Protein AF-B7QG03-F1 (afdb_monomer_lite)

Organism: Ixodes scapularis (NCBI:txid6945)

Sequence (178 aa):
MLSASAVAGPIGRRLVLCTLKNKIHSSLADDVCDIIFFNNFYASGNVTFVNNSLDVFQWFLDYAGSHNGSTEYGIGIEHGKELDAYNDLNTAVGEAALREFWSVKLRHYGLLNFPVHDALMPTEETATNYDRLLKRLRSLQEVNRAGAVDEHGYLILGIGLYAPRTGKVHDYLKDLLQ

Radius of gyration: 15.64 Å; chains: 1; bounding box: 42×36×41 Å

Foldseek 3Di:
DKDWDWDDDDPDDTFIEIEDEPDDDPDDPAPVGQEYEDACEPPPPDHALQRQPRPSSVNVLVRLQPDDGNYAYEYEHEQPCLQVNLVLLPDPSSLVSQLSCVNSRHQEYEHEPQDADPVVHDDPVSLVSLLSSQVSSVVSSVVSCVVPVVRDYYYHHYPYNDHHDDDDVNVVVVVSVD

Structure (mmCIF, N/CA/C/O backbone):
data_AF-B7QG03-F1
#
_entry.id   AF-B7QG03-F1
#
loop_
_atom_site.group_PDB
_atom_site.id
_atom_site.type_symbol
_atom_site.label_atom_id
_atom_site.label_alt_id
_atom_site.label_comp_id
_atom_site.label_asym_id
_atom_site.label_entity_id
_atom_site.label_seq_id
_atom_site.pdbx_PDB_ins_code
_atom_site.Cartn_x
_atom_site.Cartn_y
_atom_site.Cartn_z
_atom_site.occupancy
_atom_site.B_iso_or_equiv
_atom_site.auth_seq_id
_atom_site.auth_comp_id
_atom_site.auth_asym_id
_atom_site.auth_atom_id
_atom_site.pdbx_PDB_model_num
ATOM 1 N N . MET A 1 1 ? 11.248 -14.792 7.784 1.00 38.84 1 MET A N 1
ATOM 2 C CA . MET A 1 1 ? 10.293 -15.916 7.766 1.00 38.84 1 MET A CA 1
ATOM 3 C C . MET A 1 1 ? 9.152 -15.454 6.887 1.00 38.84 1 MET A C 1
ATOM 5 O O . MET A 1 1 ? 8.497 -14.490 7.266 1.00 38.84 1 MET A O 1
ATOM 9 N N . LEU A 1 2 ? 9.043 -16.017 5.683 1.00 39.03 2 LEU A N 1
ATOM 10 C CA . LEU A 1 2 ? 7.937 -15.750 4.765 1.00 39.03 2 LEU A CA 1
ATOM 11 C C . LEU A 1 2 ? 6.720 -16.537 5.259 1.00 39.03 2 LEU A C 1
ATOM 13 O O . LEU A 1 2 ? 6.851 -17.708 5.610 1.00 39.03 2 LEU A O 1
ATOM 17 N N . SER A 1 3 ? 5.563 -15.887 5.328 1.00 47.88 3 SER A N 1
ATOM 18 C CA . SER A 1 3 ? 4.279 -16.527 5.628 1.00 47.88 3 SER A CA 1
ATOM 19 C C . SER A 1 3 ? 3.362 -16.376 4.427 1.00 47.88 3 SER A C 1
ATOM 21 O O . SER A 1 3 ? 3.267 -15.270 3.894 1.00 47.88 3 SER A O 1
ATOM 23 N N . ALA A 1 4 ? 2.715 -17.471 4.022 1.00 42.84 4 ALA A N 1
ATOM 24 C CA . ALA A 1 4 ? 1.817 -17.515 2.875 1.00 42.84 4 ALA A CA 1
ATOM 25 C C . ALA A 1 4 ? 0.348 -17.628 3.318 1.00 42.84 4 ALA A C 1
ATOM 27 O O . ALA A 1 4 ? 0.041 -18.296 4.307 1.00 42.84 4 ALA A O 1
ATOM 28 N N . SER A 1 5 ? -0.572 -16.986 2.603 1.00 46.88 5 SER A N 1
ATOM 29 C CA . SER A 1 5 ? -2.022 -17.084 2.817 1.00 46.88 5 SER A CA 1
ATOM 30 C C . SER A 1 5 ? -2.760 -17.069 1.480 1.00 46.88 5 SER A C 1
ATOM 32 O O . SER A 1 5 ? -2.359 -16.361 0.560 1.00 46.88 5 SER A O 1
ATOM 34 N N . ALA A 1 6 ? -3.821 -17.872 1.359 1.00 44.78 6 ALA A N 1
ATOM 35 C CA . ALA A 1 6 ? -4.572 -18.014 0.114 1.00 44.78 6 ALA A CA 1
ATOM 36 C C . ALA A 1 6 ? -5.801 -17.093 0.091 1.00 44.78 6 ALA A C 1
ATOM 38 O O . ALA A 1 6 ? -6.626 -17.156 1.005 1.00 44.78 6 ALA A O 1
ATOM 39 N N . VAL A 1 7 ? -5.956 -16.292 -0.967 1.00 49.91 7 VAL A N 1
ATOM 40 C CA . VAL A 1 7 ? -7.122 -15.411 -1.173 1.00 49.91 7 VAL A CA 1
ATOM 41 C C . VAL A 1 7 ? -7.798 -15.739 -2.508 1.00 49.91 7 VAL A C 1
ATOM 43 O O . VAL A 1 7 ? -7.150 -16.167 -3.466 1.00 49.91 7 VAL A O 1
ATOM 46 N N . ALA A 1 8 ? -9.126 -15.606 -2.564 1.00 43.94 8 ALA A N 1
ATOM 47 C CA . ALA A 1 8 ? -9.888 -15.794 -3.795 1.00 43.94 8 ALA A CA 1
ATOM 48 C C . ALA A 1 8 ? -9.605 -14.633 -4.766 1.00 43.94 8 ALA A C 1
ATOM 50 O O . ALA A 1 8 ? -9.897 -13.484 -4.442 1.00 43.94 8 ALA A O 1
ATOM 51 N N . GLY A 1 9 ? -9.015 -14.933 -5.928 1.00 43.31 9 GLY A N 1
ATOM 52 C CA . GLY A 1 9 ? -8.780 -13.961 -6.998 1.00 43.31 9 GLY A CA 1
ATOM 53 C C . GLY A 1 9 ? -10.008 -13.750 -7.898 1.00 43.31 9 GLY A C 1
ATOM 54 O O . GLY A 1 9 ? -11.018 -14.450 -7.747 1.00 43.31 9 GLY A O 1
ATOM 55 N N . PRO A 1 10 ? -9.936 -12.817 -8.867 1.00 44.56 10 PRO A N 1
ATOM 56 C CA . PRO A 1 10 ? -10.994 -12.631 -9.846 1.00 44.56 10 PRO A CA 1
ATOM 57 C C . PRO A 1 10 ? -11.051 -13.870 -10.754 1.00 44.56 10 PRO A C 1
ATOM 59 O O . PRO A 1 10 ? -10.156 -14.114 -11.552 1.00 44.56 10 PRO A O 1
ATOM 62 N N . ILE A 1 11 ? -12.115 -14.662 -10.593 1.00 37.88 11 ILE A N 1
ATOM 63 C CA . ILE A 1 11 ? -12.472 -15.861 -11.372 1.00 37.88 11 ILE A CA 1
ATOM 64 C C . ILE A 1 11 ? -11.460 -17.028 -11.255 1.00 37.88 11 ILE A C 1
ATOM 66 O O . ILE A 1 11 ? -10.522 -17.186 -12.027 1.00 37.88 11 ILE A O 1
ATOM 70 N N . GLY A 1 12 ? -11.723 -17.939 -10.309 1.00 46.34 12 GLY A N 1
ATOM 71 C CA . GLY A 1 12 ? -11.323 -19.355 -10.386 1.00 46.34 12 GLY A CA 1
ATOM 72 C C . GLY A 1 12 ? -9.906 -19.749 -9.943 1.00 46.34 12 GLY A C 1
ATOM 73 O O . GLY A 1 12 ? -9.696 -20.925 -9.645 1.00 46.34 12 GLY A O 1
ATOM 74 N N . ARG A 1 13 ? -8.949 -18.820 -9.827 1.00 58.12 13 ARG A N 1
ATOM 75 C CA . ARG A 1 13 ? -7.592 -19.115 -9.322 1.00 58.12 13 ARG A CA 1
ATOM 76 C C . ARG A 1 13 ? -7.431 -18.664 -7.864 1.00 58.12 13 ARG A C 1
ATOM 78 O O . ARG A 1 13 ? -7.808 -17.552 -7.496 1.00 58.12 13 ARG A O 1
ATOM 85 N N . ARG A 1 14 ? -6.880 -19.544 -7.018 1.00 66.06 14 ARG A N 1
ATOM 86 C CA . ARG A 1 14 ? -6.426 -19.185 -5.662 1.00 66.06 14 ARG A CA 1
ATOM 87 C C . ARG A 1 14 ? -5.087 -18.467 -5.789 1.00 66.06 14 ARG A C 1
ATOM 89 O O . ARG A 1 14 ? -4.181 -19.038 -6.386 1.00 66.06 14 ARG A O 1
ATOM 96 N N . LEU A 1 15 ? -4.992 -17.262 -5.233 1.00 72.88 15 LEU A N 1
ATOM 97 C CA . LEU A 1 15 ? -3.746 -16.503 -5.166 1.00 72.88 15 LEU A CA 1
ATOM 98 C C . LEU A 1 15 ? -3.000 -16.854 -3.879 1.00 72.88 15 LEU A C 1
ATOM 100 O O . LEU A 1 15 ? -3.610 -16.893 -2.808 1.00 72.88 15 LEU A O 1
ATOM 104 N N . VAL A 1 16 ? -1.696 -17.087 -3.978 1.00 77.81 16 VAL A N 1
ATOM 105 C CA . VAL A 1 16 ? -0.766 -17.273 -2.867 1.00 77.81 16 VAL A CA 1
ATOM 106 C C . VAL A 1 16 ? -0.131 -15.925 -2.548 1.00 77.81 16 VAL A C 1
ATOM 108 O O . VAL A 1 16 ? 0.718 -15.427 -3.285 1.00 77.81 16 VAL A O 1
ATOM 111 N N . LEU A 1 17 ? -0.541 -15.328 -1.433 1.00 82.38 17 LEU A N 1
ATOM 112 C CA . LEU A 1 17 ? 0.018 -14.071 -0.949 1.00 82.38 17 LEU A CA 1
ATOM 113 C C . LEU A 1 17 ? 1.099 -14.364 0.077 1.00 82.38 17 LEU A C 1
ATOM 115 O O . LEU A 1 17 ? 0.849 -15.090 1.038 1.00 82.38 17 LEU A O 1
ATOM 119 N N . CYS A 1 18 ? 2.266 -13.762 -0.086 1.00 82.06 18 CYS A N 1
ATOM 120 C CA . CYS A 1 18 ? 3.379 -13.887 0.839 1.00 82.06 18 CYS A CA 1
ATOM 121 C C . CYS A 1 18 ? 3.707 -12.542 1.471 1.00 82.06 18 CYS A C 1
ATOM 123 O O . CYS A 1 18 ? 3.492 -11.489 0.878 1.00 82.06 18 CYS A O 1
ATOM 125 N N . THR A 1 19 ? 4.276 -12.569 2.672 1.00 81.75 19 THR A N 1
ATOM 126 C CA . THR A 1 19 ? 4.766 -11.350 3.321 1.00 81.75 19 THR A CA 1
ATOM 127 C C . THR A 1 19 ? 6.255 -11.426 3.610 1.00 81.75 19 THR A C 1
ATOM 129 O O . THR A 1 19 ? 6.734 -12.422 4.164 1.00 81.75 19 THR A O 1
ATOM 132 N N . LEU A 1 20 ? 6.961 -10.342 3.314 1.00 82.06 20 LEU A N 1
ATOM 133 C CA . LEU A 1 20 ? 8.370 -10.146 3.601 1.00 82.06 20 LEU A CA 1
ATOM 134 C C . LEU A 1 20 ? 8.544 -9.174 4.774 1.00 82.06 20 LEU A C 1
ATOM 136 O O . LEU A 1 20 ? 8.026 -8.062 4.743 1.00 82.06 20 LEU A O 1
ATOM 140 N N . LYS A 1 21 ? 9.311 -9.606 5.783 1.00 73.81 21 LYS A N 1
ATOM 141 C CA . LYS A 1 21 ? 9.719 -8.793 6.944 1.00 73.81 21 LYS A CA 1
ATOM 142 C C . LYS A 1 21 ? 10.990 -7.988 6.667 1.00 73.81 21 LYS A C 1
ATOM 144 O O . LYS A 1 21 ? 11.598 -8.131 5.618 1.00 73.81 21 LYS A O 1
ATOM 149 N N . ASN A 1 22 ? 11.414 -7.198 7.655 1.00 72.31 22 ASN A N 1
ATOM 150 C CA . ASN A 1 22 ? 12.623 -6.365 7.668 1.00 72.31 22 ASN A CA 1
ATOM 151 C C . ASN A 1 22 ? 13.948 -7.170 7.584 1.00 72.31 22 ASN A C 1
ATOM 153 O O . ASN A 1 22 ? 14.749 -7.170 8.518 1.00 72.31 22 ASN A O 1
ATOM 157 N N . LYS A 1 23 ? 14.147 -7.945 6.513 1.00 76.25 23 LYS A N 1
ATOM 158 C CA . LYS A 1 23 ? 15.374 -8.689 6.212 1.00 76.25 23 LYS A CA 1
ATOM 159 C C . LYS A 1 23 ? 15.629 -8.672 4.711 1.00 76.25 23 LYS A C 1
ATOM 161 O O . LYS A 1 23 ? 14.717 -8.924 3.932 1.00 76.25 23 LYS A O 1
ATOM 166 N N . ILE A 1 24 ? 16.881 -8.434 4.340 1.00 79.00 24 ILE A N 1
ATOM 167 C CA . ILE A 1 24 ? 17.369 -8.605 2.972 1.00 79.00 24 ILE A CA 1
ATOM 168 C C . ILE A 1 24 ? 17.588 -10.099 2.728 1.00 79.00 24 ILE A C 1
ATOM 170 O O . ILE A 1 24 ? 18.119 -10.808 3.588 1.00 79.00 24 ILE A O 1
ATOM 174 N N . HIS A 1 25 ? 17.173 -10.578 1.561 1.00 73.94 25 HIS A N 1
ATOM 175 C CA . HIS A 1 25 ? 17.351 -11.962 1.139 1.00 73.94 25 HIS A CA 1
ATOM 176 C C . HIS A 1 25 ? 18.127 -12.007 -0.182 1.00 73.94 25 HIS A C 1
ATOM 178 O O . HIS A 1 25 ? 18.054 -11.080 -0.977 1.00 73.94 25 HIS A O 1
ATOM 184 N N . SER A 1 26 ? 18.881 -13.079 -0.433 1.00 71.12 26 SER A N 1
ATOM 185 C CA . SER A 1 26 ? 19.577 -13.260 -1.719 1.00 71.12 26 SER A CA 1
ATOM 186 C C . SER A 1 26 ? 18.619 -13.547 -2.880 1.00 71.12 26 SER A C 1
ATOM 188 O O . SER A 1 26 ? 18.970 -13.331 -4.033 1.00 71.12 26 SER A O 1
ATOM 190 N N . SER A 1 27 ? 17.424 -14.050 -2.570 1.00 69.56 27 SER A N 1
ATOM 191 C CA . SER A 1 27 ? 16.301 -14.243 -3.488 1.00 69.56 27 SER A CA 1
ATOM 192 C C . SER A 1 27 ? 15.001 -14.230 -2.688 1.00 69.56 27 SER A C 1
ATOM 194 O O . SER A 1 27 ? 14.984 -14.608 -1.508 1.00 69.56 27 SER A O 1
ATOM 196 N N . LEU A 1 28 ? 13.920 -13.786 -3.319 1.00 70.19 28 LEU A N 1
ATOM 197 C CA . LEU A 1 28 ? 12.569 -14.002 -2.822 1.00 70.19 28 LEU A CA 1
ATOM 198 C C . LEU A 1 28 ? 12.032 -15.323 -3.380 1.00 70.19 28 LEU A C 1
ATOM 200 O O . LEU A 1 28 ? 12.587 -15.880 -4.324 1.00 70.19 28 LEU A O 1
ATOM 204 N N . ALA A 1 29 ? 10.996 -15.873 -2.744 1.00 64.12 29 ALA A N 1
ATOM 205 C CA . ALA A 1 29 ? 10.327 -17.094 -3.197 1.00 64.12 29 ALA A CA 1
ATOM 206 C C . ALA A 1 29 ? 9.474 -16.813 -4.449 1.00 64.12 29 ALA A C 1
ATOM 208 O O . ALA A 1 29 ? 8.256 -17.000 -4.447 1.00 64.12 29 ALA A O 1
ATOM 209 N N . ASP A 1 30 ? 10.128 -16.305 -5.487 1.00 64.75 30 ASP A N 1
ATOM 210 C CA . ASP A 1 30 ? 9.517 -15.971 -6.759 1.00 64.75 30 ASP A CA 1
ATOM 211 C C . ASP A 1 30 ? 8.981 -17.246 -7.416 1.00 64.75 30 ASP A C 1
ATOM 213 O O . ASP A 1 30 ? 9.520 -18.336 -7.213 1.00 64.75 30 ASP A O 1
ATOM 217 N N . ASP A 1 31 ? 7.860 -17.118 -8.125 1.00 68.12 31 ASP A N 1
ATOM 218 C CA . ASP A 1 31 ? 7.098 -18.217 -8.737 1.00 68.12 31 ASP A CA 1
ATOM 219 C C . ASP A 1 31 ? 6.448 -19.211 -7.745 1.00 68.12 31 ASP A C 1
ATOM 221 O O . ASP A 1 31 ? 5.718 -20.116 -8.155 1.00 68.12 31 ASP A O 1
ATOM 225 N N . VAL A 1 32 ? 6.644 -19.029 -6.431 1.00 77.88 32 VAL A N 1
ATOM 226 C CA . VAL A 1 32 ? 5.854 -19.697 -5.375 1.00 77.88 32 VAL A CA 1
ATOM 227 C C . VAL A 1 32 ? 4.690 -18.817 -4.924 1.00 77.88 32 VAL A C 1
ATOM 229 O O . VAL A 1 32 ? 3.594 -19.314 -4.657 1.00 77.88 32 VAL A O 1
ATOM 232 N N . CYS A 1 33 ? 4.939 -17.515 -4.803 1.00 80.44 33 CYS A N 1
ATOM 233 C CA . CYS A 1 33 ? 3.954 -16.519 -4.407 1.00 80.44 33 CYS A CA 1
ATOM 234 C C . CYS A 1 33 ? 3.423 -15.814 -5.657 1.00 80.44 33 CYS A C 1
ATOM 236 O O . CYS A 1 33 ? 4.211 -15.406 -6.502 1.00 80.44 33 CYS A O 1
ATOM 238 N N . ASP A 1 34 ? 2.110 -15.613 -5.750 1.00 83.75 34 ASP A N 1
ATOM 239 C CA . ASP A 1 34 ? 1.551 -14.748 -6.791 1.00 83.75 34 ASP A CA 1
ATOM 240 C C . ASP A 1 34 ? 1.819 -13.268 -6.445 1.00 83.75 34 ASP A C 1
ATOM 242 O O . ASP A 1 34 ? 2.109 -12.477 -7.335 1.00 83.75 34 ASP A O 1
ATOM 246 N N . ILE A 1 35 ? 1.777 -12.889 -5.154 1.00 86.94 35 ILE A N 1
ATOM 247 C CA . ILE A 1 35 ? 2.095 -11.522 -4.695 1.00 86.94 35 ILE A CA 1
ATOM 248 C C . ILE A 1 35 ? 2.949 -11.547 -3.422 1.00 86.94 35 ILE A C 1
ATOM 250 O O . ILE A 1 35 ? 2.611 -12.245 -2.460 1.00 86.94 35 ILE A O 1
ATOM 254 N N . ILE A 1 36 ? 4.011 -10.738 -3.366 1.00 87.75 36 ILE A N 1
ATOM 255 C CA . ILE A 1 36 ? 4.831 -10.528 -2.163 1.00 87.75 36 ILE A CA 1
ATOM 256 C C . ILE A 1 36 ? 4.611 -9.120 -1.597 1.00 87.75 36 ILE A C 1
ATOM 258 O O . ILE A 1 36 ? 4.899 -8.115 -2.243 1.00 87.75 36 ILE A O 1
ATOM 262 N N . PHE A 1 37 ? 4.148 -9.046 -0.349 1.00 88.50 37 PHE A N 1
ATOM 263 C CA . PHE A 1 37 ? 3.942 -7.799 0.384 1.00 88.50 37 PHE A CA 1
ATOM 264 C C . PHE A 1 37 ? 5.109 -7.480 1.312 1.00 88.50 37 PHE A C 1
ATOM 266 O O . PHE A 1 37 ? 5.432 -8.271 2.202 1.00 88.50 37 PHE A O 1
ATOM 273 N N . PHE A 1 38 ? 5.680 -6.284 1.189 1.00 88.88 38 PHE A N 1
ATOM 274 C CA . PHE A 1 38 ? 6.561 -5.737 2.216 1.00 88.88 38 PHE A CA 1
ATOM 275 C C . PHE A 1 38 ? 5.737 -5.366 3.449 1.00 88.88 38 PHE A C 1
ATOM 277 O O . PHE A 1 38 ? 4.878 -4.489 3.377 1.00 88.88 38 PHE A O 1
ATOM 284 N N . ASN A 1 39 ? 5.969 -6.041 4.576 1.00 84.06 39 ASN A N 1
ATOM 285 C CA . ASN A 1 39 ? 5.054 -6.005 5.717 1.00 84.06 39 ASN A CA 1
ATOM 286 C C . ASN A 1 39 ? 5.513 -5.137 6.901 1.00 84.06 39 ASN A C 1
ATOM 288 O O . ASN A 1 39 ? 5.041 -5.319 8.020 1.00 84.06 39 ASN A O 1
ATOM 292 N N . ASN A 1 40 ? 6.456 -4.227 6.657 1.00 79.44 40 ASN A N 1
ATOM 293 C CA . ASN A 1 40 ? 7.044 -3.357 7.677 1.00 79.44 40 ASN A CA 1
ATOM 294 C C . ASN A 1 40 ? 6.709 -1.871 7.440 1.00 79.44 40 ASN A C 1
ATOM 296 O O . ASN A 1 40 ? 7.415 -0.988 7.926 1.00 79.44 40 ASN A O 1
ATOM 300 N N . PHE A 1 41 ? 5.669 -1.596 6.650 1.00 84.44 41 PHE A N 1
ATOM 301 C CA . PHE A 1 41 ? 5.179 -0.247 6.378 1.00 84.44 41 PHE A CA 1
ATOM 302 C C . PHE A 1 41 ? 4.308 0.226 7.554 1.00 84.44 41 PHE A C 1
ATOM 304 O O . PHE A 1 41 ? 3.407 -0.489 7.991 1.00 84.44 41 PHE A O 1
ATOM 311 N N . TYR A 1 42 ? 4.595 1.419 8.076 1.00 85.69 42 TYR A N 1
ATOM 312 C CA . TYR A 1 42 ? 4.015 2.021 9.289 1.00 85.69 42 TYR A CA 1
ATOM 313 C C . TYR A 1 42 ? 4.244 1.284 10.621 1.00 85.69 42 TYR A C 1
ATOM 315 O O . TYR A 1 42 ? 3.719 1.710 11.653 1.00 85.69 42 TYR A O 1
ATOM 323 N N . ALA A 1 43 ? 5.108 0.268 10.649 1.00 79.19 43 ALA A N 1
ATOM 324 C CA . ALA A 1 43 ? 5.606 -0.288 11.904 1.00 79.19 43 ALA A CA 1
ATOM 325 C C . ALA A 1 43 ? 6.498 0.727 12.648 1.00 79.19 43 ALA A C 1
ATOM 327 O O . ALA A 1 43 ? 7.162 1.555 12.024 1.00 79.19 43 ALA A O 1
ATOM 328 N N . SER A 1 44 ? 6.571 0.658 13.982 1.00 67.94 44 SER A N 1
ATOM 329 C CA . SER A 1 44 ? 7.305 1.636 14.815 1.00 67.94 44 SER A CA 1
ATOM 330 C C . SER A 1 44 ? 8.752 1.883 14.345 1.00 67.94 44 SER A C 1
ATOM 332 O O . SER A 1 44 ? 9.561 0.956 14.329 1.00 67.94 44 SER A O 1
ATOM 334 N N . GLY A 1 45 ? 9.070 3.131 13.972 1.00 65.19 45 GLY A N 1
ATOM 335 C CA . GLY A 1 45 ? 10.396 3.546 13.488 1.00 65.19 45 GLY A CA 1
ATOM 336 C C . GLY A 1 45 ? 10.737 3.123 12.052 1.00 65.19 45 GLY A C 1
ATOM 337 O O . GLY A 1 45 ? 11.908 3.161 11.683 1.00 65.19 45 GLY A O 1
ATOM 338 N N . ASN A 1 46 ? 9.750 2.692 11.261 1.00 79.56 46 ASN A N 1
ATOM 339 C CA . ASN A 1 46 ? 9.964 2.133 9.926 1.00 79.56 46 ASN A CA 1
ATOM 340 C C . ASN A 1 46 ? 9.405 3.023 8.800 1.00 79.56 46 ASN A C 1
ATOM 342 O O . ASN A 1 46 ? 9.170 4.218 8.962 1.00 79.56 46 ASN A O 1
ATOM 346 N N . VAL A 1 47 ? 9.261 2.397 7.635 1.00 88.88 47 VAL A N 1
ATOM 347 C CA . VAL A 1 47 ? 8.942 2.970 6.329 1.00 88.88 47 VAL A CA 1
ATOM 348 C C . VAL A 1 47 ? 7.523 3.532 6.301 1.00 88.88 47 VAL A C 1
ATOM 350 O O . VAL A 1 47 ? 6.593 2.876 6.768 1.00 88.88 47 VAL A O 1
ATOM 353 N N . THR A 1 48 ? 7.342 4.705 5.705 1.00 93.44 48 THR A N 1
ATOM 354 C CA . THR A 1 48 ? 6.036 5.309 5.400 1.00 93.44 48 THR A CA 1
ATOM 355 C C . THR A 1 48 ? 6.015 5.818 3.959 1.00 93.44 48 THR A C 1
ATOM 357 O O . THR A 1 48 ? 7.030 5.770 3.261 1.00 93.44 48 THR A O 1
ATOM 360 N N . PHE A 1 49 ? 4.877 6.346 3.495 1.00 91.81 49 PHE A N 1
ATOM 361 C CA . PHE A 1 49 ? 4.814 6.979 2.171 1.00 91.81 49 PHE A CA 1
ATOM 362 C C . PHE A 1 49 ? 5.680 8.243 2.070 1.00 91.81 49 PHE A C 1
ATOM 364 O O . PHE A 1 49 ? 6.089 8.604 0.974 1.00 91.81 49 PHE A O 1
ATOM 371 N N . VAL A 1 50 ? 5.986 8.906 3.189 1.00 93.19 50 VAL A N 1
ATOM 372 C CA . VAL A 1 50 ? 6.829 10.117 3.210 1.00 93.19 50 VAL A CA 1
ATOM 373 C C . VAL A 1 50 ? 8.253 9.868 3.714 1.00 93.19 50 VAL A C 1
ATOM 375 O O . VAL A 1 50 ? 9.109 10.736 3.575 1.00 93.19 50 VAL A O 1
ATOM 378 N N . ASN A 1 51 ? 8.527 8.691 4.282 1.00 91.31 51 ASN A N 1
ATOM 379 C CA . ASN A 1 51 ? 9.864 8.263 4.680 1.00 91.31 51 ASN A CA 1
ATOM 380 C C . ASN A 1 51 ? 10.131 6.834 4.196 1.00 91.31 51 ASN A C 1
ATOM 382 O O . ASN A 1 51 ? 9.822 5.859 4.880 1.00 91.31 51 ASN A O 1
ATOM 386 N N . ASN A 1 52 ? 10.749 6.720 3.024 1.00 85.69 52 ASN A N 1
ATOM 387 C CA . ASN A 1 52 ? 11.064 5.450 2.375 1.00 85.69 52 ASN A CA 1
ATOM 388 C C . ASN A 1 52 ? 12.564 5.089 2.414 1.00 85.69 52 ASN A C 1
ATOM 390 O O . ASN A 1 52 ? 12.989 4.155 1.744 1.00 85.69 52 ASN A O 1
ATOM 394 N N . SER A 1 53 ? 13.363 5.788 3.224 1.00 86.25 53 SER A N 1
ATOM 395 C CA . SER A 1 53 ? 14.837 5.714 3.220 1.00 86.25 53 SER A CA 1
ATOM 396 C C . SER A 1 53 ? 15.451 4.431 3.798 1.00 86.25 53 SER A C 1
ATOM 398 O O . SER A 1 53 ? 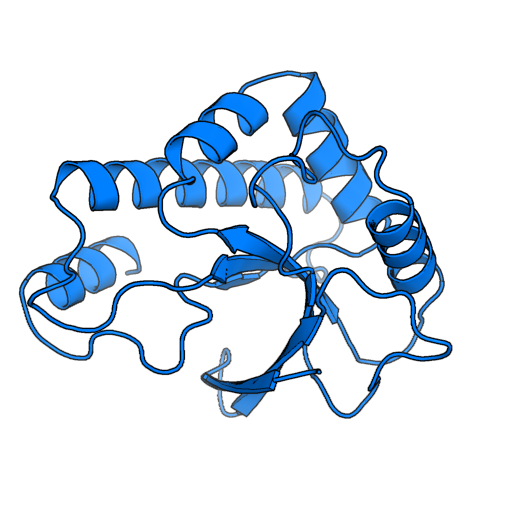16.665 4.262 3.756 1.00 86.25 53 SER A O 1
ATOM 400 N N . LEU A 1 54 ? 14.645 3.528 4.360 1.00 88.62 54 LEU A N 1
ATOM 401 C CA . LEU A 1 54 ? 15.154 2.322 5.010 1.00 88.62 54 LEU A CA 1
ATOM 402 C C . LEU A 1 54 ? 15.808 1.383 3.981 1.00 88.62 54 LEU A C 1
ATOM 404 O O . LEU A 1 54 ? 15.149 0.977 3.024 1.00 88.62 54 LEU A O 1
ATOM 408 N N . ASP A 1 55 ? 17.052 0.962 4.227 1.00 89.19 55 ASP A N 1
ATOM 409 C CA . ASP A 1 55 ? 17.847 0.138 3.297 1.00 89.19 55 ASP A CA 1
ATOM 410 C C . ASP A 1 55 ? 17.112 -1.110 2.793 1.00 89.19 55 ASP A C 1
ATOM 412 O O . ASP A 1 55 ? 17.162 -1.439 1.610 1.00 89.19 55 ASP A O 1
ATOM 416 N N . VAL A 1 56 ? 16.384 -1.807 3.675 1.00 88.19 56 VAL A N 1
ATOM 417 C CA . VAL A 1 56 ? 15.626 -3.005 3.277 1.00 88.19 56 VAL A CA 1
ATOM 418 C C . VAL A 1 56 ? 14.514 -2.681 2.278 1.00 88.19 56 VAL A C 1
ATOM 420 O O . VAL A 1 56 ? 14.165 -3.523 1.456 1.00 88.19 56 VAL A O 1
ATOM 423 N N . PHE A 1 57 ? 13.929 -1.486 2.364 1.00 91.38 57 PHE A N 1
ATOM 424 C CA . PHE A 1 57 ? 12.836 -1.085 1.495 1.00 91.38 57 PHE A CA 1
ATOM 425 C C . PHE A 1 57 ? 13.373 -0.624 0.151 1.00 91.38 57 PHE A C 1
ATOM 427 O O . PHE A 1 57 ? 12.833 -1.030 -0.867 1.00 91.38 57 PHE A O 1
ATOM 434 N N . GLN A 1 58 ? 14.485 0.114 0.145 1.00 92.00 58 GLN A N 1
ATOM 435 C CA . GLN A 1 58 ? 15.203 0.443 -1.087 1.00 92.00 58 GLN A CA 1
ATOM 436 C C . GLN A 1 58 ? 15.626 -0.827 -1.833 1.00 92.00 58 GLN A C 1
ATOM 438 O O . GLN A 1 58 ? 15.298 -0.992 -3.004 1.00 92.00 58 GLN A O 1
ATOM 443 N N . TRP A 1 59 ? 16.203 -1.801 -1.121 1.00 91.56 59 TRP A N 1
ATOM 444 C CA . TRP A 1 59 ? 16.496 -3.115 -1.693 1.00 91.56 59 TRP A CA 1
ATOM 445 C C . TRP A 1 59 ? 15.245 -3.804 -2.269 1.00 91.56 59 TRP A C 1
ATOM 447 O O . TRP A 1 59 ? 15.312 -4.415 -3.334 1.00 91.56 59 TRP A O 1
ATOM 457 N N . PHE A 1 60 ? 14.095 -3.713 -1.591 1.00 91.31 60 PHE A N 1
ATOM 458 C CA . PHE A 1 60 ? 12.845 -4.312 -2.067 1.00 91.31 60 PHE A CA 1
ATOM 459 C C . PHE A 1 60 ? 12.306 -3.625 -3.334 1.00 91.31 60 PHE A C 1
ATOM 461 O O . PHE A 1 60 ? 11.825 -4.318 -4.230 1.00 91.31 60 PHE A O 1
ATOM 468 N N . LEU A 1 61 ? 12.422 -2.295 -3.435 1.00 91.69 61 LEU A N 1
ATOM 469 C CA . LEU A 1 61 ? 12.077 -1.533 -4.642 1.00 91.69 61 LEU A CA 1
ATOM 470 C C . LEU A 1 61 ? 12.959 -1.950 -5.826 1.00 91.69 61 LEU A C 1
ATOM 472 O O . LEU A 1 61 ? 12.436 -2.262 -6.897 1.00 91.69 61 LEU A O 1
ATOM 476 N N . ASP A 1 62 ? 14.275 -2.037 -5.615 1.00 91.56 62 ASP A N 1
ATOM 477 C CA . ASP A 1 62 ? 15.233 -2.473 -6.638 1.00 91.56 62 ASP A CA 1
ATOM 478 C C . ASP A 1 62 ? 14.950 -3.909 -7.104 1.00 91.56 62 ASP A C 1
ATOM 480 O O . ASP A 1 62 ? 14.993 -4.219 -8.302 1.00 91.56 62 ASP A O 1
ATOM 484 N N . TYR A 1 63 ? 14.624 -4.799 -6.162 1.00 89.81 63 TYR A N 1
ATOM 485 C CA . TYR A 1 63 ? 14.268 -6.181 -6.469 1.00 89.81 63 TYR A CA 1
ATOM 486 C C . TYR A 1 63 ? 13.013 -6.251 -7.344 1.00 89.81 63 TYR A C 1
ATOM 488 O O . TYR A 1 63 ? 13.035 -6.870 -8.406 1.00 89.81 63 TYR A O 1
ATOM 496 N N . ALA A 1 64 ? 11.933 -5.575 -6.944 1.00 89.81 64 ALA A N 1
ATOM 497 C CA . ALA A 1 64 ? 10.681 -5.579 -7.695 1.00 89.81 64 ALA A CA 1
ATOM 498 C C . ALA A 1 64 ? 10.824 -4.948 -9.091 1.00 89.81 64 ALA A C 1
ATOM 500 O O . ALA A 1 64 ? 10.276 -5.468 -10.066 1.00 89.81 64 ALA A O 1
ATOM 501 N N . GLY A 1 65 ? 11.608 -3.871 -9.206 1.00 88.00 65 GLY A N 1
ATOM 502 C CA . GLY A 1 65 ? 11.872 -3.199 -10.477 1.00 88.00 65 GLY A CA 1
ATOM 503 C C . GLY A 1 65 ? 12.714 -4.032 -11.450 1.00 88.00 65 GLY A C 1
ATOM 504 O O . GLY A 1 65 ? 12.491 -3.975 -12.660 1.00 88.00 65 GLY A O 1
ATOM 505 N N . SER A 1 66 ? 13.656 -4.832 -10.940 1.00 86.50 66 SER A N 1
ATOM 506 C CA . SER A 1 66 ? 14.525 -5.692 -11.760 1.00 86.50 66 SER A CA 1
ATOM 507 C C . SER A 1 66 ? 13.910 -7.054 -12.100 1.00 86.50 66 SER A C 1
ATOM 509 O O . SER A 1 66 ? 14.352 -7.712 -13.047 1.00 86.50 66 SER A O 1
ATOM 511 N N . HIS A 1 67 ? 12.881 -7.483 -11.365 1.00 79.38 67 HIS A N 1
ATOM 512 C CA . HIS A 1 67 ? 12.252 -8.780 -11.566 1.00 79.38 67 HIS A CA 1
ATOM 513 C C . HIS A 1 67 ? 11.307 -8.799 -12.784 1.00 79.38 67 HIS A C 1
ATOM 515 O O . HIS A 1 67 ? 10.449 -7.929 -12.966 1.00 79.38 67 HIS A O 1
ATOM 521 N N . ASN A 1 68 ? 11.446 -9.841 -13.611 1.00 72.31 68 ASN A N 1
ATOM 522 C CA . ASN A 1 68 ? 10.649 -10.077 -14.825 1.00 72.31 68 ASN A CA 1
ATOM 523 C C . ASN A 1 68 ? 9.840 -11.388 -14.781 1.00 72.31 68 ASN A C 1
ATOM 525 O O . ASN A 1 68 ? 9.313 -11.810 -15.810 1.00 72.31 68 ASN A O 1
ATOM 529 N N . GLY A 1 69 ? 9.778 -12.051 -13.624 1.00 75.69 69 GLY A N 1
ATOM 530 C CA . GLY A 1 69 ? 8.958 -13.244 -13.419 1.00 75.69 69 GLY A CA 1
ATOM 531 C C . GLY A 1 69 ? 7.478 -12.928 -13.204 1.00 75.69 69 GLY A C 1
ATOM 532 O O . GLY A 1 69 ? 7.022 -11.802 -13.407 1.00 75.69 69 GLY A O 1
ATOM 533 N N . SER A 1 70 ? 6.726 -13.959 -12.817 1.00 81.94 70 SER A N 1
ATOM 534 C CA . SER A 1 70 ? 5.263 -13.898 -12.681 1.00 81.94 70 SER A CA 1
ATOM 535 C C . SER A 1 70 ? 4.778 -13.305 -11.354 1.00 81.94 70 SER A C 1
ATOM 537 O O . SER A 1 70 ? 3.607 -12.955 -11.230 1.00 81.94 70 SER A O 1
ATOM 539 N N . THR A 1 71 ? 5.681 -13.188 -10.380 1.00 85.62 71 THR A N 1
ATOM 540 C CA . THR A 1 71 ? 5.423 -12.632 -9.052 1.00 85.62 71 THR A CA 1
ATOM 541 C C . THR A 1 71 ? 5.150 -11.131 -9.121 1.00 85.62 71 THR A C 1
ATOM 543 O O . THR A 1 71 ? 5.957 -10.372 -9.663 1.00 85.62 71 THR A O 1
ATOM 546 N N . GLU A 1 72 ? 4.059 -10.687 -8.500 1.00 89.50 72 GLU A N 1
ATOM 547 C CA . GLU A 1 72 ? 3.750 -9.269 -8.317 1.00 89.50 72 GLU A CA 1
ATOM 548 C C . GLU A 1 72 ? 4.139 -8.771 -6.907 1.00 89.50 72 GLU A C 1
ATOM 550 O O . GLU A 1 72 ? 4.380 -9.558 -5.984 1.00 89.50 72 GLU A O 1
ATOM 555 N N . TYR A 1 73 ? 4.191 -7.448 -6.700 1.00 90.00 73 TYR A N 1
ATOM 556 C CA . TYR A 1 73 ? 4.726 -6.853 -5.465 1.00 90.00 73 TYR A CA 1
ATOM 557 C C . TYR A 1 73 ? 3.820 -5.788 -4.857 1.00 90.00 73 TYR A C 1
ATOM 559 O O . TYR A 1 73 ? 3.205 -4.971 -5.547 1.00 90.00 73 TYR A O 1
ATOM 567 N N . GLY A 1 74 ? 3.762 -5.764 -3.529 1.00 91.56 74 GLY A N 1
ATOM 568 C CA . GLY A 1 74 ? 2.902 -4.839 -2.811 1.00 91.56 74 GLY A CA 1
ATOM 569 C C . GLY A 1 74 ? 3.435 -4.359 -1.472 1.00 91.56 74 GLY A C 1
ATOM 570 O O . GLY A 1 74 ? 4.473 -4.798 -0.976 1.00 91.56 74 GLY A O 1
ATOM 571 N N . ILE A 1 75 ? 2.673 -3.452 -0.871 1.00 91.69 75 ILE A N 1
ATOM 572 C CA . ILE A 1 75 ? 2.947 -2.856 0.436 1.00 91.69 75 ILE A CA 1
ATOM 573 C C . ILE A 1 75 ? 1.851 -3.263 1.414 1.00 91.69 75 ILE A C 1
ATOM 575 O O . ILE A 1 75 ? 0.661 -3.086 1.154 1.00 91.69 75 ILE A O 1
ATOM 579 N N . GLY A 1 76 ? 2.263 -3.833 2.541 1.00 88.94 76 GLY A N 1
ATOM 580 C CA . GLY A 1 76 ? 1.394 -4.117 3.669 1.00 88.94 76 GLY A CA 1
ATOM 581 C C . GLY A 1 76 ? 1.423 -2.959 4.664 1.00 88.94 76 GLY A C 1
ATOM 582 O O . GLY A 1 76 ? 2.469 -2.689 5.248 1.00 88.94 76 GLY A O 1
ATOM 583 N N . ILE A 1 77 ? 0.285 -2.302 4.863 1.00 88.56 77 ILE A N 1
ATOM 584 C CA . ILE A 1 77 ? 0.077 -1.228 5.838 1.00 88.56 77 ILE A CA 1
ATOM 585 C C . ILE A 1 77 ? -0.389 -1.862 7.147 1.00 88.56 77 ILE A C 1
ATOM 587 O O . ILE A 1 77 ? -1.350 -2.630 7.151 1.00 88.56 77 ILE A O 1
ATOM 591 N N . GLU A 1 78 ? 0.297 -1.577 8.251 1.00 83.31 78 GLU A N 1
ATOM 592 C CA . GLU A 1 78 ? -0.066 -2.133 9.554 1.00 83.31 78 GLU A CA 1
ATOM 593 C C . GLU A 1 78 ? -1.455 -1.670 10.029 1.00 83.31 78 GLU A C 1
ATOM 595 O O . GLU A 1 78 ? -1.834 -0.508 9.878 1.00 83.31 78 GLU A O 1
ATOM 600 N N . HIS A 1 79 ? -2.218 -2.589 10.625 1.00 80.00 79 HIS A N 1
ATOM 601 C CA . HIS A 1 79 ? -3.477 -2.260 11.281 1.00 80.00 79 HIS A CA 1
ATOM 602 C C . HIS A 1 79 ? -3.304 -1.167 12.351 1.00 80.00 79 HIS A C 1
ATOM 604 O O . HIS A 1 79 ? -2.353 -1.183 13.133 1.00 80.00 79 HIS A O 1
ATOM 610 N N . GLY A 1 80 ? -4.254 -0.236 12.413 1.00 80.94 80 GLY A N 1
ATOM 611 C CA . GLY A 1 80 ? -4.229 0.920 13.308 1.00 80.94 80 GLY A CA 1
ATOM 612 C C . GLY A 1 80 ? -3.430 2.105 12.759 1.00 80.94 80 GLY A C 1
ATOM 613 O O . GLY A 1 80 ? -3.311 3.125 13.439 1.00 80.94 80 GLY A O 1
ATOM 614 N N . LYS A 1 81 ? -2.874 1.987 11.546 1.00 88.56 81 LYS A N 1
ATOM 615 C CA . LYS A 1 81 ? -2.089 3.027 10.857 1.00 88.56 81 LYS A CA 1
ATOM 616 C C . LYS A 1 81 ? -2.784 3.609 9.638 1.00 88.56 81 LYS A C 1
ATOM 618 O O . LYS A 1 81 ? -2.173 4.304 8.833 1.00 88.56 81 LYS A O 1
ATOM 623 N N . GLU A 1 82 ? -4.075 3.354 9.490 1.00 88.25 82 GLU A N 1
ATOM 624 C CA . GLU A 1 82 ? -4.807 3.677 8.272 1.00 88.25 82 GLU A CA 1
ATOM 625 C C . GLU A 1 82 ? -5.017 5.180 8.118 1.00 88.25 82 GLU A C 1
ATOM 627 O O . GLU A 1 82 ? -4.905 5.703 7.012 1.00 88.25 82 GLU A O 1
ATOM 632 N N . LEU A 1 83 ? -5.242 5.886 9.231 1.00 91.44 83 LEU A N 1
ATOM 633 C CA . LEU A 1 83 ? -5.319 7.345 9.236 1.00 91.44 83 LEU A CA 1
ATOM 634 C C . LEU A 1 83 ? -3.959 7.989 8.929 1.00 91.44 83 LEU A C 1
ATOM 636 O O . LEU A 1 83 ? -3.909 8.926 8.138 1.00 91.44 83 LEU A O 1
ATOM 640 N N . ASP A 1 84 ? -2.869 7.470 9.501 1.00 93.50 84 ASP A N 1
ATOM 641 C CA . ASP A 1 84 ? -1.505 7.951 9.233 1.00 93.50 84 ASP A CA 1
ATOM 642 C C . ASP A 1 84 ? -1.166 7.786 7.742 1.00 93.50 84 ASP A C 1
ATOM 644 O O . ASP A 1 84 ? -0.765 8.739 7.075 1.00 93.50 84 ASP A O 1
ATOM 648 N N . ALA A 1 85 ? -1.426 6.597 7.189 1.00 93.50 85 ALA A N 1
ATOM 649 C CA . ALA A 1 85 ? -1.233 6.304 5.773 1.00 93.50 85 ALA A CA 1
ATOM 650 C C . ALA A 1 85 ? -2.107 7.180 4.866 1.00 93.50 85 ALA A C 1
ATOM 652 O O . ALA A 1 85 ? -1.632 7.702 3.856 1.00 93.50 85 ALA A O 1
ATOM 653 N N . TYR A 1 86 ? -3.377 7.377 5.228 1.00 94.44 86 TYR A N 1
ATOM 654 C CA . TYR A 1 86 ? -4.272 8.275 4.505 1.00 94.44 86 TYR A CA 1
ATOM 655 C C . TYR A 1 86 ? -3.740 9.713 4.506 1.00 94.44 86 TYR A C 1
ATOM 657 O O . TYR A 1 86 ? -3.724 10.356 3.457 1.00 94.44 86 TYR A O 1
ATOM 665 N N . ASN A 1 87 ? -3.286 10.218 5.653 1.00 96.25 87 ASN A N 1
ATOM 666 C CA . ASN A 1 87 ? -2.762 11.575 5.772 1.00 96.25 87 ASN A CA 1
ATOM 667 C C . ASN A 1 87 ? -1.503 11.767 4.921 1.00 96.25 87 ASN A C 1
ATOM 669 O O . ASN A 1 87 ? -1.431 12.737 4.167 1.00 96.25 87 ASN A O 1
ATOM 673 N N . ASP A 1 88 ? -0.567 10.819 4.961 1.00 95.94 88 ASP A N 1
ATOM 674 C CA . ASP A 1 88 ? 0.640 10.870 4.134 1.00 95.94 88 ASP A CA 1
ATOM 675 C C . ASP A 1 88 ? 0.297 10.907 2.635 1.00 95.94 88 ASP A C 1
ATOM 677 O O . ASP A 1 88 ? 0.839 11.729 1.894 1.00 95.94 88 ASP A O 1
ATOM 681 N N . LEU A 1 89 ? -0.660 10.086 2.186 1.00 95.00 89 LEU A N 1
ATOM 682 C CA . LEU A 1 89 ? -1.130 10.051 0.793 1.00 95.00 89 LEU A CA 1
ATOM 683 C C . LEU A 1 89 ? -1.906 11.303 0.357 1.00 95.00 89 LEU A C 1
ATOM 685 O O . LEU A 1 89 ? -2.202 11.448 -0.830 1.00 95.00 89 LEU A O 1
ATOM 689 N N . ASN A 1 90 ? -2.271 12.197 1.276 1.00 95.94 90 ASN A N 1
ATOM 690 C CA . ASN A 1 90 ? -2.839 13.513 0.962 1.00 95.94 90 ASN A CA 1
ATOM 691 C C . ASN A 1 90 ? -1.769 14.615 0.881 1.00 95.94 90 ASN A C 1
ATOM 693 O O . ASN A 1 90 ? -2.098 15.790 0.722 1.00 95.94 90 ASN A O 1
ATOM 697 N N . THR A 1 91 ? -0.489 14.251 0.961 1.00 96.38 91 THR A N 1
ATOM 698 C CA . THR A 1 91 ? 0.635 15.157 0.714 1.00 96.38 91 THR A CA 1
ATOM 699 C C . THR A 1 91 ? 1.216 14.943 -0.683 1.00 96.38 91 THR A C 1
ATOM 701 O O . THR A 1 91 ? 1.174 13.839 -1.225 1.00 96.38 91 THR A O 1
ATOM 704 N N . ALA A 1 92 ? 1.841 15.982 -1.248 1.00 95.06 92 ALA A N 1
ATOM 705 C CA . ALA A 1 92 ? 2.538 15.872 -2.532 1.00 95.06 92 ALA A CA 1
ATOM 706 C C . ALA A 1 92 ? 3.676 14.832 -2.501 1.00 95.06 92 ALA A C 1
ATOM 708 O O . ALA A 1 92 ? 3.921 14.157 -3.498 1.00 95.06 92 ALA A O 1
ATOM 709 N N . VAL A 1 93 ? 4.349 14.680 -1.353 1.00 94.94 93 VAL A N 1
ATOM 710 C CA . VAL A 1 93 ? 5.423 13.692 -1.163 1.00 94.94 93 VAL A CA 1
ATOM 711 C C . VAL A 1 93 ? 4.859 12.273 -1.200 1.00 94.94 93 VAL A C 1
ATOM 713 O O . VAL A 1 93 ? 5.373 11.438 -1.936 1.00 94.94 93 VAL A O 1
ATOM 716 N N . GLY A 1 94 ? 3.774 12.009 -0.466 1.00 93.88 94 GLY A N 1
ATOM 717 C CA . GLY A 1 94 ? 3.146 10.688 -0.454 1.00 93.88 94 GLY A CA 1
ATOM 718 C C . GLY A 1 94 ? 2.535 10.302 -1.804 1.00 93.88 94 GLY A C 1
ATOM 719 O O . GLY A 1 94 ? 2.673 9.157 -2.233 1.00 93.88 94 GLY A O 1
ATOM 720 N N . GLU A 1 95 ? 1.919 11.251 -2.518 1.00 93.31 95 GLU A N 1
ATOM 721 C CA . GLU A 1 95 ? 1.453 11.018 -3.892 1.00 93.31 95 GLU A CA 1
ATOM 722 C C . GLU A 1 95 ? 2.607 10.668 -4.843 1.00 93.31 95 GLU A C 1
ATOM 724 O O . GLU A 1 95 ? 2.488 9.739 -5.648 1.00 93.31 95 GLU A O 1
ATOM 729 N N . ALA A 1 96 ? 3.721 11.402 -4.757 1.00 92.12 96 ALA A N 1
ATOM 730 C CA . ALA A 1 96 ? 4.903 11.148 -5.573 1.00 92.12 96 ALA A CA 1
ATOM 731 C C . ALA A 1 96 ? 5.508 9.770 -5.273 1.00 92.12 96 ALA A C 1
ATOM 733 O O . ALA A 1 96 ? 5.800 9.028 -6.210 1.00 92.12 96 ALA A O 1
ATOM 734 N N . ALA A 1 97 ? 5.606 9.391 -3.996 1.00 92.88 97 ALA A N 1
ATOM 735 C CA . ALA A 1 97 ? 6.092 8.077 -3.586 1.00 92.88 97 ALA A CA 1
ATOM 736 C C . ALA A 1 97 ? 5.215 6.946 -4.138 1.00 92.88 97 ALA A C 1
ATOM 738 O O . ALA A 1 97 ? 5.724 5.966 -4.671 1.00 92.88 97 ALA A O 1
ATOM 739 N N . LEU A 1 98 ? 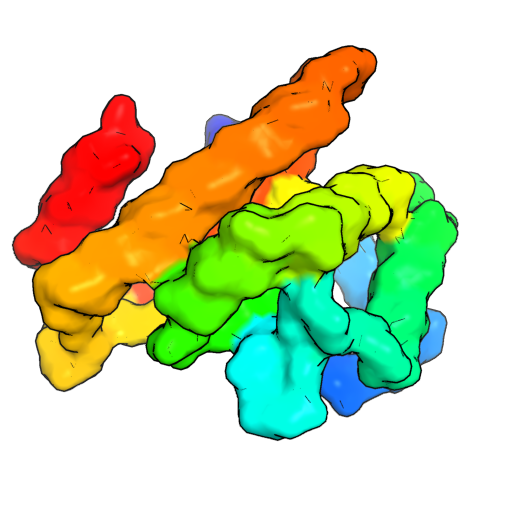3.885 7.083 -4.095 1.00 91.19 98 LEU A N 1
ATOM 740 C CA . LEU A 1 98 ? 3.000 6.062 -4.659 1.00 91.19 98 LEU A CA 1
ATOM 741 C C . LEU A 1 98 ? 3.159 5.941 -6.185 1.00 91.19 98 LEU A C 1
ATOM 743 O O . LEU A 1 98 ? 3.100 4.837 -6.729 1.00 91.19 98 LEU A O 1
ATOM 747 N N . ARG A 1 99 ? 3.402 7.058 -6.878 1.00 89.81 99 ARG A N 1
ATOM 748 C CA . ARG A 1 99 ? 3.693 7.076 -8.318 1.00 89.81 99 ARG A CA 1
ATOM 749 C C . ARG A 1 99 ? 5.033 6.400 -8.644 1.00 89.81 99 ARG A C 1
ATOM 751 O O . ARG A 1 99 ? 5.115 5.672 -9.630 1.00 89.81 99 ARG A O 1
ATOM 758 N N . GLU A 1 100 ? 6.047 6.598 -7.807 1.00 91.06 100 GLU A N 1
ATOM 759 C CA . GLU A 1 100 ? 7.332 5.891 -7.881 1.00 91.06 100 GLU A CA 1
ATOM 760 C C . GLU A 1 100 ? 7.154 4.384 -7.652 1.00 91.06 100 GLU A C 1
ATOM 762 O O . GLU A 1 100 ? 7.620 3.580 -8.448 1.00 91.06 100 GLU A O 1
ATOM 767 N N . PHE A 1 101 ? 6.394 3.977 -6.634 1.00 91.44 101 PHE A N 1
ATOM 768 C CA . PHE A 1 101 ? 6.121 2.558 -6.379 1.00 91.44 101 PHE A CA 1
ATOM 769 C C . PHE A 1 101 ? 5.454 1.886 -7.584 1.00 91.44 101 PHE A C 1
ATOM 771 O O . PHE A 1 101 ? 5.822 0.780 -7.976 1.00 91.44 101 PHE A O 1
ATOM 778 N N . TRP A 1 102 ? 4.526 2.587 -8.234 1.00 88.69 102 TRP A N 1
ATOM 779 C CA . TRP A 1 102 ? 3.886 2.111 -9.457 1.00 88.69 102 TRP A CA 1
ATOM 780 C C . TRP A 1 102 ? 4.861 1.893 -10.619 1.00 88.69 102 TRP A C 1
ATOM 782 O O . TRP A 1 102 ? 4.721 0.893 -11.334 1.00 88.69 102 TRP A O 1
ATOM 792 N N . SER A 1 103 ? 5.845 2.782 -10.803 1.00 87.31 103 SER A N 1
ATOM 793 C CA . SER A 1 103 ? 6.828 2.666 -11.891 1.00 87.31 103 SER A CA 1
ATOM 794 C C . SER A 1 103 ? 7.761 1.464 -11.719 1.00 87.31 103 SER A C 1
ATOM 796 O O . SER A 1 103 ? 8.238 0.920 -12.713 1.00 87.31 103 SER A O 1
ATOM 798 N N . VAL A 1 104 ? 7.942 0.991 -10.482 1.00 89.50 104 VAL A N 1
ATOM 799 C CA . VAL A 1 104 ? 8.709 -0.220 -10.144 1.00 89.50 104 VAL A CA 1
ATOM 800 C C . VAL A 1 104 ? 7.827 -1.442 -9.851 1.00 89.50 104 VAL A C 1
ATOM 802 O O . VAL A 1 104 ? 8.258 -2.383 -9.191 1.00 89.50 104 VAL A O 1
ATOM 805 N N . LYS A 1 105 ? 6.585 -1.456 -10.356 1.00 87.25 105 LYS A N 1
ATOM 806 C CA . LYS A 1 105 ? 5.630 -2.581 -10.250 1.00 87.25 105 LYS A CA 1
ATOM 807 C C . LYS A 1 105 ? 5.125 -2.894 -8.826 1.00 87.25 105 LYS A C 1
ATOM 809 O O . LYS A 1 105 ? 4.439 -3.898 -8.641 1.00 87.25 105 LYS A O 1
ATOM 814 N N . LEU A 1 106 ? 5.354 -2.027 -7.833 1.00 90.50 106 LEU A N 1
ATOM 815 C CA . LEU A 1 106 ? 4.694 -2.106 -6.520 1.00 90.50 106 LEU A CA 1
ATOM 816 C C . LEU A 1 106 ? 3.282 -1.512 -6.608 1.00 90.50 106 LEU A C 1
ATOM 818 O O . LEU A 1 106 ? 3.052 -0.342 -6.295 1.00 90.50 106 LEU A O 1
ATOM 822 N N . ARG A 1 107 ? 2.324 -2.325 -7.059 1.00 88.88 107 ARG A N 1
ATOM 823 C CA . ARG A 1 107 ? 0.961 -1.871 -7.397 1.00 88.88 107 ARG A CA 1
ATOM 824 C C . ARG A 1 107 ? -0.102 -2.354 -6.421 1.00 88.88 107 ARG A C 1
ATOM 826 O O . ARG A 1 107 ? -1.227 -1.852 -6.462 1.00 88.88 107 ARG A O 1
ATOM 833 N N . HIS A 1 108 ? 0.225 -3.310 -5.555 1.00 89.69 108 HIS A N 1
ATOM 834 C CA . HIS A 1 108 ? -0.729 -3.910 -4.623 1.00 89.69 108 HIS A CA 1
ATOM 835 C C . HIS A 1 108 ? -0.577 -3.312 -3.225 1.00 89.69 108 HIS A C 1
ATOM 837 O O . HIS A 1 108 ? 0.534 -3.122 -2.735 1.00 89.69 108 HIS A O 1
ATOM 843 N N . TYR A 1 109 ? -1.693 -3.051 -2.551 1.00 88.81 109 TYR A N 1
ATOM 844 C CA . TYR A 1 109 ? -1.694 -2.511 -1.190 1.00 88.81 109 TYR A CA 1
ATOM 845 C C . TYR A 1 109 ? -2.617 -3.347 -0.323 1.00 88.81 109 TYR A C 1
ATOM 847 O O . TYR A 1 109 ? -3.741 -3.639 -0.729 1.00 88.81 109 TYR A O 1
ATOM 855 N N . GLY A 1 110 ? -2.143 -3.751 0.851 1.00 82.94 110 GLY A N 1
ATOM 856 C CA . GLY A 1 110 ? -2.905 -4.588 1.767 1.00 82.94 110 GLY A CA 1
ATOM 857 C C . GLY A 1 110 ? -2.897 -4.061 3.193 1.00 82.94 110 GLY A C 1
ATOM 858 O O . GLY A 1 110 ? -1.886 -3.525 3.633 1.00 82.94 110 GLY A O 1
ATOM 859 N N . LEU A 1 111 ? -3.991 -4.243 3.934 1.00 81.94 111 LEU A N 1
ATOM 860 C CA . LEU A 1 111 ? -4.007 -4.020 5.385 1.00 81.94 111 LEU A CA 1
ATOM 861 C C . LEU A 1 111 ? -3.513 -5.280 6.104 1.00 81.94 111 LEU A C 1
ATOM 863 O O . LEU A 1 111 ? -4.112 -6.345 5.985 1.00 81.94 111 LEU A O 1
ATOM 867 N N . LEU A 1 112 ? -2.412 -5.188 6.840 1.00 73.81 112 LEU A N 1
ATOM 868 C CA . LEU A 1 112 ? -1.860 -6.289 7.631 1.00 73.81 112 LEU A CA 1
ATOM 869 C C . LEU A 1 112 ? -2.543 -6.371 8.990 1.00 73.81 112 LEU A C 1
ATOM 871 O O . LEU A 1 112 ? -2.943 -5.351 9.537 1.00 73.81 112 LEU A O 1
ATOM 875 N N . ASN A 1 113 ? -2.569 -7.564 9.588 1.00 68.56 113 ASN A N 1
ATOM 876 C CA . ASN A 1 113 ? -3.067 -7.772 10.957 1.00 68.56 113 ASN A CA 1
ATOM 877 C C . ASN A 1 113 ? -4.512 -7.291 11.163 1.00 68.56 113 ASN A C 1
ATOM 879 O O . ASN A 1 113 ? -4.887 -6.921 12.274 1.00 68.56 113 ASN A O 1
ATOM 883 N N . PHE A 1 114 ? -5.322 -7.316 10.101 1.00 66.25 114 PHE A N 1
ATOM 884 C CA . PHE A 1 114 ? -6.736 -6.977 10.179 1.00 66.25 114 PHE A CA 1
ATOM 885 C C . PHE A 1 114 ? -7.413 -7.841 11.262 1.00 66.25 114 PHE A C 1
ATOM 887 O O . PHE A 1 114 ? -7.352 -9.074 11.170 1.00 66.25 114 PHE A O 1
ATOM 894 N N . PRO A 1 115 ? -8.019 -7.244 12.303 1.00 60.94 115 PRO A N 1
ATOM 895 C CA . PRO A 1 115 ? -8.568 -8.011 13.408 1.00 60.94 115 PRO A CA 1
ATOM 896 C C . PRO A 1 115 ? -9.796 -8.809 12.962 1.00 60.94 115 PRO A C 1
ATOM 898 O O . PRO A 1 115 ? -10.746 -8.279 12.391 1.00 60.94 115 PRO A O 1
ATOM 901 N N . VAL A 1 116 ? -9.767 -10.115 13.239 1.00 55.59 116 VAL A N 1
ATOM 902 C CA . VAL A 1 116 ? -10.778 -11.076 12.762 1.00 55.59 116 VAL A CA 1
ATOM 903 C C . VAL A 1 116 ? -11.751 -11.564 13.830 1.00 55.59 116 VAL A C 1
ATOM 905 O O . VAL A 1 116 ? -12.689 -12.298 13.524 1.00 55.59 116 VAL A O 1
ATOM 908 N N . HIS A 1 117 ? -11.515 -11.210 15.088 1.00 53.31 117 HIS A N 1
ATOM 909 C CA . HIS A 1 117 ? -12.354 -11.635 16.201 1.00 53.31 117 HIS A CA 1
ATOM 910 C C . HIS A 1 117 ? -13.248 -10.493 16.654 1.00 53.31 117 HIS A C 1
ATOM 912 O O . HIS A 1 117 ? -12.765 -9.376 16.809 1.00 53.31 117 HIS A O 1
ATOM 918 N N . ASP A 1 118 ? -14.514 -10.802 16.944 1.00 47.03 118 ASP A N 1
ATOM 919 C CA . ASP A 1 118 ? -15.525 -9.830 17.378 1.00 47.03 118 ASP A CA 1
ATOM 920 C C . ASP A 1 118 ? -15.074 -8.975 18.581 1.00 47.03 118 ASP A C 1
ATOM 922 O O . ASP A 1 118 ? -15.416 -7.802 18.695 1.00 47.03 118 ASP A O 1
ATOM 926 N N . ALA A 1 119 ? -14.236 -9.543 19.454 1.00 52.28 119 ALA A N 1
ATOM 927 C CA . ALA A 1 119 ? -13.663 -8.868 20.621 1.00 52.28 119 ALA A CA 1
ATOM 928 C C . ALA A 1 119 ? -12.488 -7.917 20.307 1.00 52.28 119 ALA A C 1
ATOM 930 O O . ALA A 1 119 ? -12.109 -7.115 21.154 1.00 52.28 119 ALA A O 1
ATOM 931 N N . LEU A 1 120 ? -11.899 -8.021 19.114 1.00 52.75 120 LEU A N 1
ATOM 932 C CA . LEU A 1 120 ? -10.821 -7.167 18.604 1.00 52.75 120 LEU A CA 1
ATOM 933 C C . LEU A 1 120 ? -11.334 -6.240 17.488 1.00 52.75 120 LEU A C 1
ATOM 935 O O . LEU A 1 120 ? -10.536 -5.676 16.744 1.00 52.75 120 LEU A O 1
ATOM 939 N N . MET A 1 121 ? -12.660 -6.136 17.336 1.00 56.22 121 MET A N 1
ATOM 940 C CA . MET A 1 121 ? -13.291 -5.492 16.189 1.00 56.22 121 MET A CA 1
ATOM 941 C C . MET A 1 121 ? -12.927 -4.013 16.062 1.00 56.22 121 MET A C 1
ATOM 943 O O . MET A 1 121 ? -12.883 -3.300 17.069 1.00 56.22 121 MET A O 1
ATOM 947 N N . PRO A 1 122 ? -12.752 -3.530 14.820 1.00 60.19 122 PRO A N 1
ATOM 948 C CA . PRO A 1 122 ? -12.601 -2.113 14.552 1.00 60.19 122 PRO A CA 1
ATOM 949 C C . PRO A 1 122 ? -13.857 -1.351 15.000 1.00 60.19 122 PRO A C 1
ATOM 951 O O . PRO A 1 122 ? -14.983 -1.812 14.799 1.00 60.19 122 PRO A O 1
ATOM 954 N N . THR A 1 123 ? -13.674 -0.170 15.592 1.00 70.00 123 THR A N 1
ATOM 955 C CA . THR A 1 123 ? -14.788 0.748 15.860 1.00 70.00 123 THR A CA 1
ATOM 956 C C . THR A 1 123 ? -15.317 1.325 14.541 1.00 70.00 123 THR A C 1
ATOM 958 O O . THR A 1 123 ? -14.671 1.216 13.496 1.00 70.00 123 THR A O 1
ATOM 961 N N . GLU A 1 124 ? -16.481 1.978 14.570 1.00 73.44 124 GLU A N 1
ATOM 962 C CA . GLU A 1 124 ? -17.004 2.723 13.410 1.00 73.44 124 GLU A CA 1
ATOM 963 C C . GLU A 1 124 ? -15.979 3.737 12.866 1.00 73.44 124 GLU A C 1
ATOM 965 O O . G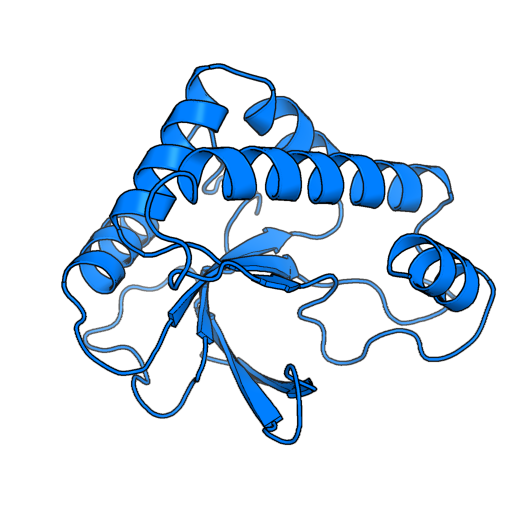LU A 1 124 ? -15.818 3.897 11.654 1.00 73.44 124 GLU A O 1
ATOM 970 N N . GLU A 1 125 ? -15.214 4.363 13.760 1.00 81.06 125 GLU A N 1
ATOM 971 C CA . GLU A 1 125 ? -14.107 5.250 13.406 1.00 81.06 125 GLU A CA 1
ATOM 972 C C . GLU A 1 125 ? -12.999 4.505 12.652 1.00 81.06 125 GLU A C 1
ATOM 974 O O . GLU A 1 125 ? -12.543 4.959 11.603 1.00 81.06 125 GLU A O 1
ATOM 979 N N . THR A 1 126 ? -12.593 3.330 13.136 1.00 75.94 126 THR A N 1
ATOM 980 C CA . THR A 1 126 ? -11.586 2.514 12.455 1.00 75.94 126 THR A CA 1
ATOM 981 C C . THR A 1 126 ? -12.065 2.079 11.064 1.00 75.94 126 THR A C 1
ATOM 983 O O . THR A 1 126 ? -11.320 2.213 10.095 1.00 75.94 126 THR A O 1
ATOM 986 N N . ALA A 1 127 ? -13.323 1.648 10.930 1.00 75.50 127 ALA A N 1
ATOM 987 C CA . ALA A 1 127 ? -13.911 1.301 9.634 1.00 75.50 127 ALA A CA 1
ATOM 988 C C . ALA A 1 127 ? -13.969 2.508 8.677 1.00 75.50 127 ALA A C 1
ATOM 990 O O . ALA A 1 127 ? -13.697 2.377 7.484 1.00 75.50 127 ALA A O 1
ATOM 991 N N . THR A 1 128 ? -14.254 3.702 9.203 1.00 82.12 128 THR A N 1
ATOM 992 C CA . THR A 1 128 ? -14.208 4.958 8.439 1.00 82.12 128 THR A CA 1
ATOM 993 C C . THR A 1 128 ? -12.795 5.267 7.944 1.00 82.12 128 THR A C 1
ATOM 995 O O . THR A 1 128 ? -12.613 5.700 6.806 1.00 82.12 128 THR A O 1
ATOM 998 N N . ASN A 1 129 ? -11.773 5.027 8.766 1.00 85.94 129 ASN A N 1
ATOM 999 C CA . ASN A 1 129 ? -10.383 5.222 8.358 1.00 85.94 129 ASN A CA 1
ATOM 1000 C C . ASN A 1 129 ? -9.964 4.228 7.264 1.00 85.94 129 ASN A C 1
ATOM 1002 O O . ASN A 1 129 ? -9.231 4.614 6.353 1.00 85.94 129 ASN A O 1
ATOM 1006 N N . TYR A 1 130 ? -10.479 2.994 7.288 1.00 82.38 130 TYR A N 1
ATOM 1007 C CA . TYR A 1 130 ? -10.255 2.027 6.205 1.00 82.38 130 TYR A CA 1
ATOM 1008 C C . TYR A 1 130 ? -10.853 2.517 4.900 1.00 82.38 130 TYR A C 1
ATOM 1010 O O . TYR A 1 130 ? -10.163 2.544 3.886 1.00 82.38 130 TYR A O 1
ATOM 1018 N N . ASP A 1 131 ? -12.117 2.939 4.935 1.00 82.44 131 ASP A N 1
ATOM 1019 C CA . ASP A 1 131 ? -12.816 3.460 3.765 1.00 82.44 131 ASP A CA 1
ATOM 1020 C C . ASP A 1 131 ? -12.055 4.638 3.138 1.00 82.44 131 ASP A C 1
ATOM 1022 O O . ASP A 1 131 ? -11.767 4.637 1.939 1.00 82.44 131 ASP A O 1
ATOM 1026 N N . ARG A 1 132 ? -11.635 5.607 3.963 1.00 89.88 132 ARG A N 1
ATOM 1027 C CA . ARG A 1 132 ? -10.838 6.759 3.515 1.00 89.88 132 ARG A CA 1
ATOM 1028 C C . ARG A 1 132 ? -9.534 6.334 2.848 1.00 89.88 132 ARG A C 1
ATOM 1030 O O . ARG A 1 132 ? -9.238 6.796 1.744 1.00 89.88 132 ARG A O 1
ATOM 1037 N N . LEU A 1 133 ? -8.766 5.455 3.492 1.00 90.69 133 LEU A N 1
ATOM 1038 C CA . LEU A 1 133 ? -7.501 4.963 2.952 1.00 90.69 133 LEU A CA 1
ATOM 1039 C C . LEU A 1 133 ? -7.706 4.209 1.633 1.00 90.69 133 LEU A C 1
ATOM 1041 O O . LEU A 1 133 ? -7.029 4.502 0.649 1.00 90.69 133 LEU A O 1
ATOM 1045 N N . LEU A 1 134 ? -8.648 3.265 1.587 1.00 87.62 134 LEU A N 1
ATOM 1046 C CA . LEU A 1 134 ? -8.898 2.429 0.413 1.00 87.62 134 LEU A CA 1
ATOM 1047 C C . LEU A 1 134 ? -9.394 3.253 -0.775 1.00 87.62 134 LEU A C 1
ATOM 1049 O O . LEU A 1 134 ? -8.879 3.089 -1.880 1.00 87.62 134 LEU A O 1
ATOM 1053 N N . LYS A 1 135 ? -10.324 4.191 -0.558 1.00 89.31 135 LYS A N 1
ATOM 1054 C CA . LYS A 1 135 ? -10.767 5.130 -1.601 1.00 89.31 135 LYS A CA 1
ATOM 1055 C C . LYS A 1 135 ? -9.615 5.982 -2.116 1.00 89.31 135 LYS A C 1
ATOM 1057 O O . LYS A 1 135 ? -9.493 6.188 -3.325 1.00 89.31 135 LYS A O 1
ATOM 1062 N N . ARG A 1 136 ? -8.746 6.456 -1.218 1.00 92.69 136 ARG A N 1
ATOM 1063 C CA . ARG A 1 136 ? -7.592 7.271 -1.602 1.00 92.69 136 ARG A CA 1
ATOM 1064 C C . ARG A 1 136 ? -6.589 6.479 -2.435 1.00 92.69 136 ARG A C 1
ATOM 1066 O O . ARG A 1 136 ? -6.205 6.941 -3.507 1.00 92.69 136 ARG A O 1
ATOM 1073 N N . LEU A 1 137 ? -6.220 5.283 -1.982 1.00 90.81 137 LEU A N 1
ATOM 1074 C CA . LEU A 1 137 ? -5.366 4.367 -2.737 1.00 90.81 137 LEU A CA 1
ATOM 1075 C C . LEU A 1 137 ? -5.976 4.063 -4.106 1.00 90.81 137 LEU A C 1
ATOM 1077 O O . LEU A 1 137 ? -5.286 4.186 -5.114 1.00 90.81 137 LEU A O 1
ATOM 1081 N N . ARG A 1 138 ? -7.277 3.749 -4.164 1.00 88.25 138 ARG A N 1
ATOM 1082 C CA . ARG A 1 138 ? -7.978 3.451 -5.418 1.00 88.25 138 ARG A CA 1
ATOM 1083 C C . ARG A 1 138 ? -7.894 4.605 -6.411 1.00 88.25 138 ARG A C 1
ATOM 1085 O O . ARG A 1 138 ? -7.530 4.389 -7.562 1.00 88.25 138 ARG A O 1
ATOM 1092 N N . SER A 1 139 ? -8.197 5.819 -5.958 1.00 89.94 139 SER A N 1
ATOM 1093 C CA . SER A 1 139 ? -8.140 7.020 -6.793 1.00 89.94 139 SER A CA 1
ATOM 1094 C C . SER A 1 139 ? -6.739 7.243 -7.372 1.00 89.94 139 SER A C 1
ATOM 1096 O O . SER A 1 139 ? -6.601 7.489 -8.569 1.00 89.94 139 SER A O 1
ATOM 1098 N N . LEU A 1 140 ? -5.690 7.095 -6.557 1.00 88.19 140 LEU A N 1
ATOM 1099 C CA . LEU A 1 140 ? -4.312 7.26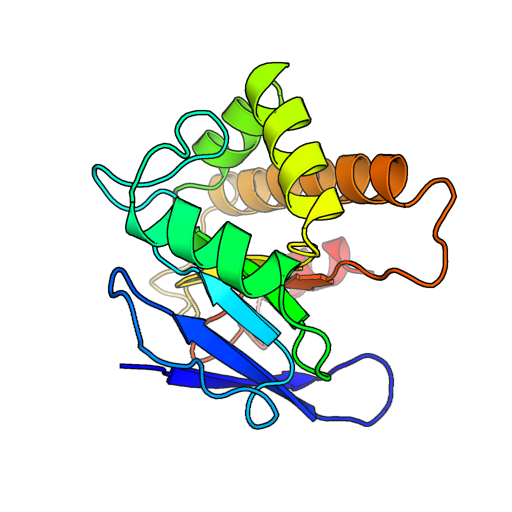8 -7.020 1.00 88.19 140 LEU A CA 1
ATOM 1100 C C . LEU A 1 140 ? -3.861 6.147 -7.971 1.00 88.19 140 LEU A C 1
ATOM 1102 O O . LEU A 1 140 ? -3.187 6.422 -8.963 1.00 88.19 140 LEU A O 1
ATOM 1106 N N . GLN A 1 141 ? -4.268 4.899 -7.719 1.00 86.50 141 GLN A N 1
ATOM 1107 C CA . GLN A 1 141 ? -4.025 3.782 -8.637 1.00 86.50 141 GLN A CA 1
ATOM 1108 C C . GLN A 1 141 ? -4.666 4.032 -10.008 1.00 86.50 141 GLN A C 1
ATOM 1110 O O . GLN A 1 141 ? -4.043 3.783 -11.034 1.00 86.50 141 GLN A O 1
ATOM 1115 N N . GLU A 1 142 ? -5.897 4.545 -10.052 1.00 84.88 142 GLU A N 1
ATOM 1116 C CA . GLU A 1 142 ? -6.585 4.836 -11.314 1.00 84.88 142 GLU A CA 1
ATOM 1117 C C . GLU A 1 142 ? -5.898 5.939 -12.119 1.00 84.88 142 GLU A C 1
ATOM 1119 O O . GLU A 1 142 ? -5.787 5.811 -13.339 1.00 84.88 142 GLU A O 1
ATOM 1124 N N . VAL A 1 143 ? -5.384 6.972 -11.444 1.00 83.81 143 VAL A N 1
ATOM 1125 C CA . VAL A 1 143 ? -4.570 8.021 -12.074 1.00 83.81 143 VAL A CA 1
ATOM 1126 C C . VAL A 1 143 ? -3.287 7.435 -12.661 1.00 83.81 143 VAL A C 1
ATOM 1128 O O . VAL A 1 143 ? -2.948 7.738 -13.802 1.00 83.81 143 VAL A O 1
ATOM 1131 N N . ASN A 1 144 ? -2.586 6.576 -11.921 1.00 77.44 144 ASN A N 1
ATOM 1132 C CA . ASN A 1 144 ? -1.326 5.990 -12.385 1.00 77.44 144 ASN A CA 1
ATOM 1133 C C . ASN A 1 144 ? -1.523 4.934 -13.481 1.00 77.44 144 ASN A C 1
ATOM 1135 O O . ASN A 1 144 ? -0.655 4.766 -14.330 1.00 77.44 144 ASN A O 1
ATOM 1139 N N . ARG A 1 145 ? -2.684 4.273 -13.513 1.00 77.69 145 ARG A N 1
ATOM 1140 C CA . ARG A 1 145 ? -3.074 3.334 -14.573 1.00 77.69 145 ARG A CA 1
ATOM 1141 C C . ARG A 1 145 ? -3.505 4.032 -15.866 1.00 77.69 145 ARG A C 1
ATOM 1143 O O . ARG A 1 145 ? -3.698 3.359 -16.877 1.00 77.69 145 ARG A O 1
ATOM 1150 N N . ALA A 1 146 ? -3.710 5.352 -15.870 1.00 70.38 146 ALA A N 1
ATOM 1151 C CA . ALA A 1 146 ? -4.152 6.083 -17.055 1.00 70.38 146 ALA A CA 1
ATOM 1152 C C . ALA A 1 146 ? -3.097 5.989 -18.181 1.00 70.38 146 ALA A C 1
ATOM 1154 O O . ALA A 1 146 ? -2.176 6.795 -18.258 1.00 70.38 146 ALA A O 1
ATOM 1155 N N . GLY A 1 147 ? -3.230 4.972 -19.041 1.00 59.31 147 GLY A N 1
ATOM 1156 C CA . GLY A 1 147 ? -2.286 4.636 -20.115 1.00 59.31 147 GLY A CA 1
ATOM 1157 C C . GLY A 1 147 ? -1.807 3.176 -20.137 1.00 59.31 147 GLY A C 1
ATOM 1158 O O . GLY A 1 147 ? -1.292 2.748 -21.163 1.00 59.31 147 GLY A O 1
ATOM 1159 N N . ALA A 1 1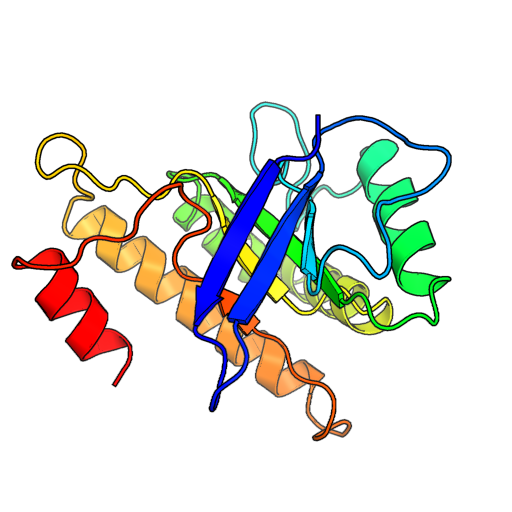48 ? -2.023 2.405 -19.064 1.00 70.50 148 ALA A N 1
ATOM 1160 C CA . ALA A 1 148 ? -1.571 1.016 -18.907 1.00 70.50 148 ALA A CA 1
ATOM 1161 C C . ALA A 1 148 ? -2.711 0.139 -18.350 1.00 70.50 148 ALA A C 1
ATOM 1163 O O . ALA A 1 148 ? -2.738 -0.245 -17.184 1.00 70.50 148 ALA A O 1
ATOM 1164 N N . VAL A 1 149 ? -3.749 -0.078 -19.164 1.00 61.22 149 VAL A N 1
ATOM 1165 C CA . VAL A 1 149 ? -5.037 -0.658 -18.720 1.00 61.22 149 VAL A CA 1
ATOM 1166 C C . VAL A 1 149 ? -4.913 -2.123 -18.271 1.00 61.22 149 VAL A C 1
ATOM 1168 O O . VAL A 1 149 ? -5.710 -2.573 -17.446 1.00 61.22 149 VAL A O 1
ATOM 1171 N N . ASP A 1 150 ? -3.915 -2.829 -18.796 1.00 67.62 150 ASP A N 1
ATOM 1172 C CA . ASP A 1 150 ? -3.512 -4.203 -18.482 1.00 67.62 150 ASP A CA 1
ATOM 1173 C C . ASP A 1 150 ? -2.703 -4.325 -17.180 1.00 67.62 150 ASP A C 1
ATOM 1175 O O . ASP A 1 150 ? -2.546 -5.420 -16.641 1.00 67.62 150 ASP A O 1
ATOM 1179 N N . GLU A 1 151 ? -2.240 -3.205 -16.627 1.00 74.69 151 GLU A N 1
ATOM 1180 C CA . GLU A 1 151 ? -1.518 -3.168 -15.363 1.00 74.69 151 GLU A CA 1
ATOM 1181 C C . GLU A 1 151 ? -2.489 -3.012 -14.188 1.00 74.69 151 GLU A C 1
ATOM 1183 O O . GLU A 1 151 ? -3.004 -1.930 -13.882 1.00 74.69 151 GLU A O 1
ATOM 1188 N N . HIS A 1 152 ? -2.762 -4.125 -13.509 1.00 72.00 152 HIS A N 1
ATOM 1189 C CA . HIS A 1 152 ? -3.690 -4.158 -12.386 1.00 72.00 152 HIS A CA 1
ATOM 1190 C C . HIS A 1 152 ? -2.981 -3.921 -11.046 1.00 72.00 152 HIS A C 1
ATOM 1192 O O . HIS A 1 152 ? -1.914 -4.459 -10.773 1.00 72.00 152 HIS A O 1
ATOM 1198 N N . GLY A 1 153 ? -3.614 -3.122 -10.185 1.00 77.06 153 GLY A N 1
ATOM 1199 C CA . GLY A 1 153 ? -3.275 -3.000 -8.770 1.00 77.06 153 GLY A CA 1
ATOM 1200 C C . GLY A 1 153 ? -4.420 -3.549 -7.926 1.00 77.06 153 GLY A C 1
ATOM 1201 O O . GLY A 1 153 ? -5.582 -3.207 -8.155 1.00 77.06 153 GLY A O 1
ATOM 1202 N N . TYR A 1 154 ? -4.101 -4.395 -6.948 1.00 80.25 154 TYR A N 1
ATOM 1203 C CA . TYR A 1 154 ? -5.090 -4.974 -6.034 1.00 80.25 154 TYR A CA 1
ATOM 1204 C C . TYR A 1 154 ? -5.076 -4.208 -4.712 1.00 80.25 154 TYR A C 1
ATOM 1206 O O . TYR A 1 154 ? -4.011 -3.964 -4.144 1.00 80.25 154 TYR A O 1
ATOM 1214 N N . LEU A 1 155 ? -6.262 -3.854 -4.217 1.00 79.00 155 LEU A N 1
ATOM 1215 C CA . LEU A 1 155 ? -6.455 -3.386 -2.846 1.00 79.00 155 LEU A CA 1
ATOM 1216 C C . LEU A 1 155 ? -6.966 -4.558 -2.016 1.00 79.00 155 LEU A C 1
ATOM 1218 O O . LEU A 1 155 ? -8.069 -5.054 -2.241 1.00 79.00 155 LEU A O 1
ATOM 1222 N N . ILE A 1 156 ? -6.139 -5.031 -1.090 1.00 74.25 156 ILE A N 1
ATOM 1223 C CA . ILE A 1 156 ? -6.411 -6.210 -0.275 1.00 74.25 156 ILE A CA 1
ATOM 1224 C C . ILE A 1 156 ? -6.822 -5.752 1.120 1.00 74.25 156 ILE A C 1
ATOM 1226 O O . ILE A 1 156 ? -6.012 -5.284 1.915 1.00 74.25 156 ILE A O 1
ATOM 1230 N N . LEU A 1 157 ? -8.104 -5.912 1.436 1.00 63.28 157 LEU A N 1
ATOM 1231 C CA . LEU A 1 157 ? -8.677 -5.398 2.681 1.00 63.28 157 LEU A CA 1
ATOM 1232 C C . LEU A 1 157 ? -8.117 -6.027 3.961 1.00 63.28 157 LEU A C 1
ATOM 1234 O O . LEU A 1 157 ? -8.282 -5.473 5.040 1.00 63.28 157 LEU A O 1
ATOM 1238 N N . GLY A 1 158 ? -7.482 -7.189 3.849 1.00 63.78 158 GLY A N 1
ATOM 1239 C CA . GLY A 1 158 ? -6.882 -7.878 4.976 1.00 63.78 158 GLY A CA 1
ATOM 1240 C C . GLY A 1 158 ? -5.920 -8.961 4.514 1.00 63.78 158 GLY A C 1
ATOM 1241 O O . GLY A 1 158 ? -6.325 -9.944 3.898 1.00 63.78 158 GLY A O 1
ATOM 1242 N N . ILE A 1 159 ? -4.647 -8.799 4.852 1.00 57.25 159 ILE A N 1
ATOM 1243 C CA . ILE A 1 159 ? -3.643 -9.858 4.891 1.00 57.25 159 ILE A CA 1
ATOM 1244 C C . ILE A 1 159 ? -3.544 -10.264 6.364 1.00 57.25 159 ILE A C 1
ATOM 1246 O O . ILE A 1 159 ? -2.706 -9.792 7.134 1.00 57.25 159 ILE A O 1
ATOM 1250 N N . GLY A 1 160 ? -4.495 -11.093 6.774 1.00 52.84 160 GLY A N 1
ATOM 1251 C CA . GLY A 1 160 ? -4.586 -11.693 8.097 1.00 52.84 160 GLY A CA 1
ATOM 1252 C C . GLY A 1 160 ? -5.011 -13.148 7.945 1.00 52.84 160 GLY A C 1
ATOM 1253 O O . GLY A 1 160 ? -5.596 -13.523 6.931 1.00 52.84 160 GLY A O 1
ATOM 1254 N N . LEU A 1 161 ? -4.707 -13.982 8.942 1.00 44.69 161 LEU A N 1
ATOM 1255 C CA . LEU A 1 161 ? -4.956 -15.429 8.896 1.00 44.69 161 LEU A CA 1
ATOM 1256 C C . LEU A 1 161 ? -6.423 -15.796 8.596 1.00 44.69 161 LEU A C 1
ATOM 1258 O O . LEU A 1 161 ? -6.666 -16.887 8.091 1.00 44.69 161 LEU A O 1
ATOM 1262 N N . TYR A 1 162 ? -7.378 -14.893 8.846 1.00 48.44 162 TYR A N 1
ATOM 1263 C CA . TYR A 1 162 ? -8.791 -15.034 8.499 1.00 48.44 162 TYR A CA 1
ATOM 1264 C C . TYR A 1 162 ? -9.394 -13.638 8.231 1.00 48.44 162 TYR A C 1
ATOM 1266 O O . TYR A 1 162 ? -8.902 -12.656 8.774 1.00 48.44 162 TYR A O 1
ATOM 1274 N N . ALA A 1 163 ? -10.454 -13.537 7.421 1.00 50.31 163 ALA A N 1
ATOM 1275 C CA . ALA A 1 163 ? -11.293 -12.337 7.266 1.00 50.31 163 ALA A CA 1
ATOM 1276 C C . ALA A 1 163 ? -12.672 -12.596 7.913 1.00 50.31 163 ALA A C 1
ATOM 1278 O O . ALA A 1 163 ? -13.114 -13.754 7.887 1.00 50.31 163 ALA A O 1
ATOM 1279 N N . PRO A 1 164 ? -13.359 -11.588 8.492 1.00 51.97 164 PRO A N 1
ATOM 1280 C CA . PRO A 1 164 ? -14.671 -11.793 9.105 1.00 51.97 164 PRO A CA 1
ATOM 1281 C C . PRO A 1 164 ? -15.677 -12.292 8.060 1.00 51.97 164 PRO A C 1
ATOM 1283 O O . PRO A 1 164 ? -15.775 -11.745 6.965 1.00 51.97 164 PRO A O 1
ATOM 1286 N N . ARG A 1 165 ? -16.410 -13.364 8.387 1.00 55.00 165 ARG A N 1
ATOM 1287 C CA . ARG A 1 165 ? -17.338 -14.040 7.457 1.00 55.00 165 ARG A CA 1
ATOM 1288 C C . ARG A 1 165 ? -18.819 -13.740 7.721 1.00 55.00 165 ARG A C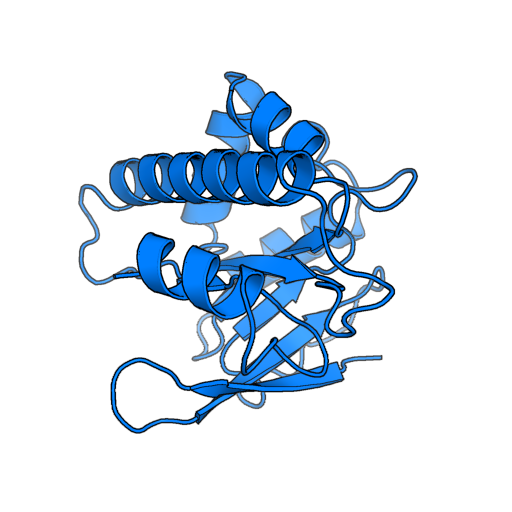 1
ATOM 1290 O O . ARG A 1 165 ? -19.655 -14.150 6.924 1.00 55.00 165 ARG A O 1
ATOM 1297 N N . THR A 1 166 ? -19.142 -13.084 8.837 1.00 54.47 166 THR A N 1
ATOM 1298 C CA . THR A 1 166 ? -20.511 -12.779 9.297 1.00 54.47 166 THR A CA 1
ATOM 1299 C C . THR A 1 166 ? -20.515 -11.560 10.233 1.00 54.47 166 THR A C 1
ATOM 1301 O O . THR A 1 166 ? -19.481 -11.263 10.828 1.00 54.47 166 THR A O 1
ATOM 1304 N N . GLY A 1 167 ? -21.667 -10.901 10.424 1.00 57.78 167 GLY A N 1
ATOM 1305 C CA . GLY A 1 167 ? -21.873 -9.830 11.417 1.00 57.78 167 GLY A CA 1
ATOM 1306 C C . GLY A 1 167 ? -21.800 -8.408 10.845 1.00 57.78 167 GLY A C 1
ATOM 1307 O O . GLY A 1 167 ? -21.423 -8.217 9.697 1.00 57.78 167 GLY A O 1
ATOM 1308 N N . LYS A 1 168 ? -22.120 -7.389 11.659 1.00 59.41 168 LYS A N 1
ATOM 1309 C CA . LYS A 1 168 ? -22.303 -5.994 11.196 1.00 59.41 168 LYS A CA 1
ATOM 1310 C C . LYS A 1 168 ? -21.113 -5.409 10.428 1.00 59.41 168 LYS A C 1
ATOM 1312 O O . LYS A 1 168 ? -21.322 -4.649 9.496 1.00 59.41 168 LYS A O 1
ATOM 1317 N N . VAL A 1 169 ? -19.878 -5.746 10.807 1.00 53.09 169 VAL A N 1
ATOM 1318 C CA . VAL A 1 169 ? -18.676 -5.289 10.088 1.00 53.09 169 VAL A CA 1
ATOM 1319 C C . VAL A 1 169 ? -18.505 -6.048 8.773 1.00 53.09 169 VAL A C 1
ATOM 1321 O O . VAL A 1 169 ? -18.195 -5.420 7.773 1.00 53.09 169 VAL A O 1
ATOM 1324 N N . HIS A 1 170 ? -18.758 -7.363 8.729 1.00 59.81 170 HIS A N 1
ATOM 1325 C CA . HIS A 1 170 ? -18.833 -8.090 7.455 1.00 59.81 170 HIS A CA 1
ATOM 1326 C C . HIS A 1 170 ? -19.907 -7.481 6.547 1.00 59.81 170 HIS A C 1
ATOM 1328 O O . HIS A 1 170 ? -19.649 -7.297 5.366 1.00 59.81 170 HIS A O 1
ATOM 1334 N N . ASP A 1 171 ? -21.068 -7.126 7.095 1.00 62.78 171 ASP A N 1
ATOM 1335 C CA . ASP A 1 171 ? -22.166 -6.530 6.334 1.00 62.78 171 ASP A CA 1
ATOM 1336 C C . ASP A 1 171 ? -21.785 -5.129 5.825 1.00 62.78 171 ASP A C 1
ATOM 1338 O O . ASP A 1 171 ? -21.928 -4.860 4.640 1.00 62.78 171 ASP A O 1
ATOM 1342 N N . TYR A 1 172 ? -21.174 -4.286 6.664 1.00 57.28 172 TYR A N 1
ATOM 1343 C CA . TYR A 1 172 ? -20.686 -2.957 6.273 1.00 57.28 172 TYR A CA 1
ATOM 1344 C C . TYR A 1 172 ? -19.545 -3.013 5.247 1.00 57.28 172 TYR A C 1
ATOM 1346 O O . TYR A 1 172 ? -19.532 -2.253 4.285 1.00 57.28 172 TYR A O 1
ATOM 1354 N N . LEU A 1 173 ? -18.589 -3.931 5.419 1.00 53.12 173 LEU A N 1
ATOM 1355 C CA . LEU A 1 173 ? -17.507 -4.147 4.458 1.00 53.12 173 LEU A CA 1
ATOM 1356 C C . LEU A 1 173 ? -18.033 -4.714 3.141 1.00 53.12 173 LEU A C 1
ATOM 1358 O O . LEU A 1 173 ? -17.551 -4.333 2.080 1.00 53.12 173 LEU A O 1
ATOM 1362 N N . LYS A 1 174 ? -19.016 -5.613 3.195 1.00 56.09 174 LYS A N 1
ATOM 1363 C CA . LYS A 1 174 ? -19.673 -6.152 2.007 1.00 56.09 174 LYS A CA 1
ATOM 1364 C C . LYS A 1 174 ? -20.440 -5.061 1.262 1.00 56.09 174 LYS A C 1
ATOM 1366 O O . LYS A 1 174 ? -20.307 -5.001 0.048 1.00 56.09 174 LYS A O 1
ATOM 1371 N N . ASP A 1 175 ? -21.155 -4.194 1.973 1.00 57.47 175 ASP A N 1
ATOM 1372 C CA . ASP A 1 175 ? -21.847 -3.038 1.391 1.00 57.47 175 ASP A CA 1
ATOM 1373 C C . ASP A 1 175 ? -20.864 -2.021 0.789 1.00 57.47 175 ASP A C 1
ATOM 1375 O O . ASP A 1 175 ? -21.157 -1.416 -0.233 1.00 57.47 175 ASP A O 1
ATOM 1379 N N . LEU A 1 176 ? -19.683 -1.843 1.388 1.00 47.44 176 LEU A N 1
ATOM 1380 C CA . LEU A 1 176 ? -18.637 -0.946 0.878 1.00 47.44 176 LEU A CA 1
ATOM 1381 C C . LEU A 1 176 ? -17.915 -1.462 -0.375 1.00 47.44 176 LEU A C 1
ATOM 1383 O O . LEU A 1 176 ? -17.342 -0.665 -1.118 1.00 47.44 176 LEU A O 1
ATOM 1387 N N . LEU A 1 177 ? -17.858 -2.783 -0.557 1.00 43.47 177 LEU A N 1
ATOM 1388 C CA . LEU A 1 177 ? -17.094 -3.445 -1.622 1.00 43.47 177 LEU A CA 1
ATOM 1389 C C . LEU A 1 177 ? -17.949 -3.878 -2.820 1.00 43.47 177 LEU A C 1
ATOM 1391 O O . LEU A 1 177 ? -17.391 -4.392 -3.794 1.00 43.47 177 LEU A O 1
ATOM 1395 N N . GLN A 1 178 ? -19.269 -3.708 -2.736 1.00 40.38 178 GLN A N 1
ATOM 1396 C CA . GLN A 1 178 ? -20.224 -3.909 -3.829 1.00 40.38 178 GLN A CA 1
ATOM 1397 C C . GLN A 1 178 ? -20.559 -2.582 -4.509 1.00 40.38 178 GLN A C 1
ATOM 1399 O O . GLN A 1 178 ? -20.754 -2.624 -5.745 1.00 40.38 178 GLN A O 1
#

pLDDT: mean 75.8, std 16.09, range [37.88, 96.38]

Secondary structure (DSSP, 8-state):
--EEEEEE-SSSPEEEEEEE-S---SS--BTTBSEEEEEEESSTT-B-SS----HHHHHHHHHHHH--SS-EEEEEEETT-HHHHHHHTTSHHHHHHHHHHHHTTEEEEEEET---SGGGPPPHHHHHHHHHHHHHHHHHHHHHTTT-TT----EEEEESS----SSHHHHHHHHHH-